Protein AF-A0AAE3C4T4-F1 (afdb_monomer_lite)

pLDDT: mean 74.35, std 16.53, range [38.59, 92.75]

Sequence (113 aa):
MEELDSDSSNARSGLLPVLVELKRRLEDVYGNELIDLIPLGVGRSEDSADIDVAVVLKKKEERLNSDTKSIHEKLEKLIKRKKINLYVVSPEKLEFVKWPLYLQKKWRKRQAY

Secondary structure (DSSP, 8-state):
-----SHHHHHHHHHHHHHHHHHHHHHHHHGGGEEEEEEEEE--BTTB--EEEEEEESS-GGGHHHHHHHHHHHHHHHHHHHTEEEEEE-HHHHHHS--HHHHHHHHHHHH--

Radius of gyration: 15.59 Å; chains: 1; bounding box: 40×28×54 Å

Structure (mmCIF, N/CA/C/O backbone):
data_AF-A0AAE3C4T4-F1
#
_entry.id   AF-A0AAE3C4T4-F1
#
loop_
_atom_site.group_PDB
_atom_site.id
_atom_site.type_symbol
_atom_site.label_atom_id
_atom_site.label_alt_id
_atom_site.label_comp_id
_atom_site.label_asym_id
_atom_site.label_entity_id
_atom_site.label_seq_id
_atom_site.pdbx_PDB_ins_code
_atom_site.Cartn_x
_atom_site.Cartn_y
_atom_site.Cartn_z
_atom_site.occupancy
_atom_site.B_iso_or_equiv
_atom_site.auth_seq_id
_atom_site.auth_comp_id
_atom_site.auth_asym_id
_atom_site.auth_atom_id
_atom_site.pdbx_PDB_model_num
ATOM 1 N N . MET A 1 1 ? 9.318 -3.328 -41.534 1.00 38.59 1 MET A N 1
ATOM 2 C CA . MET A 1 1 ? 9.988 -4.470 -40.892 1.00 38.59 1 MET A CA 1
ATOM 3 C C . MET A 1 1 ? 10.088 -4.098 -39.431 1.00 38.59 1 MET A C 1
ATOM 5 O O . MET A 1 1 ? 10.855 -3.207 -39.088 1.00 38.59 1 MET A O 1
ATOM 9 N N . GLU A 1 2 ? 9.132 -4.608 -38.659 1.00 47.44 2 GLU A N 1
ATOM 10 C CA . GLU A 1 2 ? 9.065 -4.487 -37.205 1.00 47.44 2 GLU A CA 1
ATOM 11 C C . GLU A 1 2 ? 10.264 -5.197 -36.587 1.00 47.44 2 GLU A C 1
ATOM 13 O O . GLU A 1 2 ? 10.604 -6.284 -37.037 1.00 47.44 2 GLU A O 1
ATOM 18 N N . GLU A 1 3 ? 10.861 -4.594 -35.566 1.00 45.34 3 GLU A N 1
ATOM 19 C CA . GLU A 1 3 ? 11.287 -5.277 -34.345 1.00 45.34 3 GLU A CA 1
ATOM 20 C C . GLU A 1 3 ? 11.855 -4.226 -33.392 1.00 45.34 3 GLU A C 1
ATOM 22 O O . GLU A 1 3 ? 12.803 -3.527 -33.738 1.00 45.34 3 GLU A O 1
ATOM 27 N N . LEU A 1 4 ? 11.197 -4.081 -32.236 1.00 41.91 4 LEU A N 1
ATOM 28 C CA . LEU A 1 4 ? 11.728 -3.745 -30.900 1.00 41.91 4 LEU A CA 1
ATOM 29 C C . LEU A 1 4 ? 10.592 -3.229 -29.984 1.00 41.91 4 LEU A C 1
ATOM 31 O O . LEU A 1 4 ? 10.736 -2.239 -29.277 1.00 41.91 4 LEU A O 1
ATOM 35 N N . ASP A 1 5 ? 9.452 -3.932 -29.968 1.00 41.38 5 ASP A N 1
ATOM 36 C CA . ASP A 1 5 ? 8.378 -3.748 -28.968 1.00 41.38 5 ASP A CA 1
ATOM 37 C C . ASP A 1 5 ? 8.398 -4.841 -27.872 1.00 41.38 5 ASP A C 1
ATOM 39 O O . ASP A 1 5 ? 7.552 -4.893 -26.974 1.00 41.38 5 ASP A O 1
ATOM 43 N N . SER A 1 6 ? 9.399 -5.722 -27.900 1.00 41.81 6 SER A N 1
ATOM 44 C CA . SER A 1 6 ? 9.410 -6.955 -27.103 1.00 41.81 6 SER A CA 1
ATOM 45 C C . SER A 1 6 ? 9.838 -6.767 -25.641 1.00 41.81 6 SER A C 1
ATOM 47 O O . SER A 1 6 ? 9.541 -7.622 -24.809 1.00 41.81 6 SER A O 1
ATOM 49 N N . ASP A 1 7 ? 10.462 -5.641 -25.281 1.00 44.34 7 ASP A N 1
ATOM 50 C CA . ASP A 1 7 ? 11.006 -5.435 -23.925 1.00 44.34 7 ASP A CA 1
ATOM 51 C C . ASP A 1 7 ? 10.011 -4.780 -22.948 1.00 44.34 7 ASP A C 1
ATOM 53 O O . ASP A 1 7 ? 10.083 -4.936 -21.727 1.00 44.34 7 ASP A O 1
ATOM 57 N N . SER A 1 8 ? 9.003 -4.076 -23.471 1.00 42.69 8 SER A N 1
ATOM 58 C CA . SER A 1 8 ? 7.969 -3.432 -22.646 1.00 42.69 8 SER A CA 1
ATOM 59 C C . SER A 1 8 ? 6.921 -4.423 -22.111 1.00 42.69 8 SER A C 1
ATOM 61 O O . SER A 1 8 ? 6.256 -4.161 -21.101 1.00 42.69 8 SER A O 1
ATOM 63 N N . SER A 1 9 ? 6.813 -5.581 -22.764 1.00 41.97 9 SER A N 1
ATOM 64 C CA . SER A 1 9 ? 5.817 -6.618 -22.498 1.00 41.97 9 SER A CA 1
ATOM 65 C C . SER A 1 9 ? 6.174 -7.466 -21.272 1.00 41.97 9 SER A C 1
ATOM 67 O O . SER A 1 9 ? 5.306 -7.754 -20.448 1.00 41.97 9 SER A O 1
ATOM 69 N N . ASN A 1 10 ? 7.455 -7.789 -21.064 1.00 41.41 10 ASN A N 1
ATOM 70 C CA . ASN A 1 10 ? 7.895 -8.621 -19.935 1.00 41.41 10 ASN A CA 1
ATOM 71 C C . ASN A 1 10 ? 7.887 -7.880 -18.586 1.00 41.41 10 ASN A C 1
ATOM 73 O O . ASN A 1 10 ? 7.490 -8.455 -17.570 1.00 41.41 10 ASN A O 1
ATOM 77 N N . ALA A 1 11 ? 8.237 -6.590 -18.565 1.00 47.31 11 ALA A N 1
ATOM 78 C CA . ALA A 1 11 ? 8.202 -5.783 -17.341 1.00 47.31 11 ALA A CA 1
ATOM 79 C C . ALA A 1 11 ? 6.768 -5.575 -16.809 1.00 47.31 11 ALA A C 1
ATOM 81 O O . ALA A 1 11 ? 6.533 -5.595 -15.599 1.00 47.31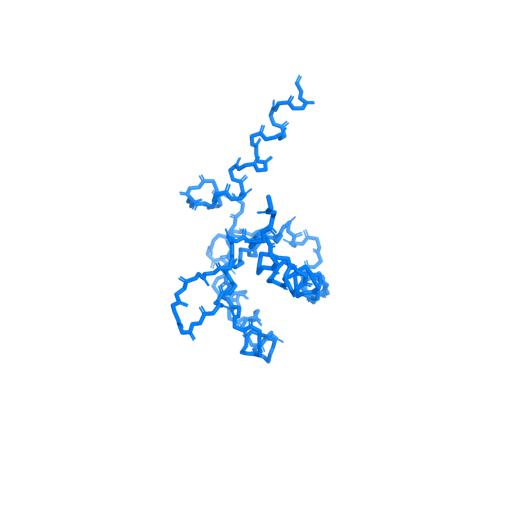 11 ALA A O 1
ATOM 82 N N . ARG A 1 12 ? 5.781 -5.424 -17.707 1.00 48.84 12 ARG A N 1
ATOM 83 C CA . ARG A 1 12 ? 4.359 -5.280 -17.340 1.00 48.84 12 ARG A CA 1
ATOM 84 C C . ARG A 1 12 ? 3.748 -6.589 -16.832 1.00 48.84 12 ARG A C 1
ATOM 86 O O . ARG A 1 12 ? 2.987 -6.553 -15.863 1.00 48.84 12 ARG A O 1
ATOM 93 N N . SER A 1 13 ? 4.123 -7.728 -17.420 1.00 52.66 13 SER A N 1
ATOM 94 C CA . SER A 1 13 ? 3.651 -9.061 -17.012 1.00 52.66 13 SER A CA 1
ATOM 95 C C . SER A 1 13 ? 4.061 -9.437 -15.582 1.00 52.66 13 SER A C 1
ATOM 97 O O . SER A 1 13 ? 3.330 -10.152 -14.901 1.00 52.66 13 SER A O 1
ATOM 99 N N . GLY A 1 14 ? 5.195 -8.921 -15.091 1.00 64.94 14 GLY A N 1
ATOM 100 C CA . GLY A 1 14 ? 5.676 -9.168 -13.726 1.00 64.94 14 GLY A CA 1
ATOM 101 C C . GLY A 1 14 ? 5.076 -8.259 -12.646 1.00 64.94 14 GLY A C 1
ATOM 102 O O . GLY A 1 14 ? 5.003 -8.663 -11.485 1.00 64.94 14 GLY A O 1
ATOM 103 N N . LEU A 1 15 ? 4.622 -7.054 -13.008 1.00 75.06 15 LEU A N 1
ATOM 104 C CA . LEU A 1 15 ? 4.131 -6.053 -12.054 1.00 75.06 15 LEU A CA 1
ATOM 105 C C . LEU A 1 15 ? 2.712 -6.359 -11.559 1.00 75.06 15 LEU A C 1
ATOM 107 O O . LEU A 1 15 ? 2.442 -6.270 -10.362 1.00 75.06 15 LEU A O 1
ATOM 111 N N . LEU A 1 16 ? 1.802 -6.739 -12.460 1.00 79.06 16 LEU A N 1
ATOM 112 C CA . LEU A 1 16 ? 0.400 -6.979 -12.105 1.00 79.06 16 LEU A CA 1
ATOM 113 C C . LEU A 1 16 ? 0.242 -8.078 -11.031 1.00 79.06 16 LEU A C 1
ATOM 115 O O . LEU A 1 16 ? -0.440 -7.817 -10.038 1.00 79.06 16 LEU A O 1
ATOM 119 N N . PRO A 1 17 ? 0.895 -9.256 -11.136 1.00 83.31 17 PRO A N 1
ATOM 120 C CA . PRO A 1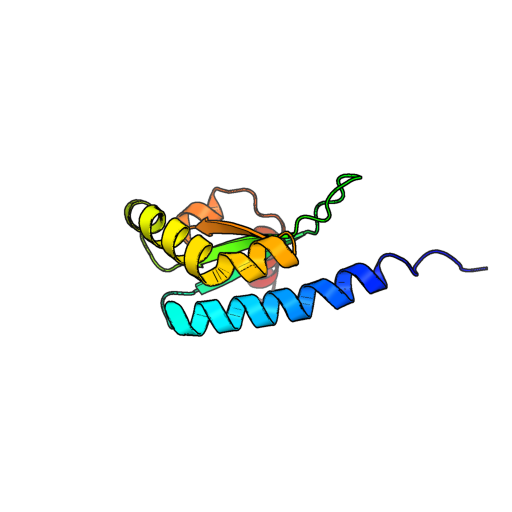 17 ? 0.810 -10.280 -10.094 1.00 83.31 17 PRO A CA 1
ATOM 121 C C . PRO A 1 17 ? 1.342 -9.799 -8.739 1.00 83.31 17 PRO A C 1
ATOM 123 O O . PRO A 1 17 ? 0.776 -10.141 -7.703 1.00 83.31 17 PRO A O 1
ATOM 126 N N . VAL A 1 18 ? 2.393 -8.969 -8.739 1.00 84.00 18 VAL A N 1
ATOM 127 C CA . VAL A 1 18 ? 2.960 -8.382 -7.515 1.00 84.00 18 VAL A CA 1
ATOM 128 C C . VAL A 1 18 ? 1.972 -7.420 -6.864 1.00 84.00 18 VAL A C 1
ATOM 130 O O . VAL A 1 18 ? 1.757 -7.506 -5.658 1.00 84.00 18 VAL A O 1
ATOM 133 N N . LEU A 1 19 ? 1.327 -6.546 -7.642 1.00 85.81 19 LEU A N 1
ATOM 134 C CA . LEU A 1 19 ? 0.312 -5.625 -7.122 1.00 85.81 19 LEU A CA 1
ATOM 135 C C . LEU A 1 19 ? -0.914 -6.374 -6.583 1.00 85.81 19 LEU A C 1
ATOM 137 O O . LEU A 1 19 ? -1.465 -5.971 -5.563 1.00 85.81 19 LEU A O 1
ATOM 141 N N . VAL A 1 20 ? -1.320 -7.478 -7.220 1.00 88.44 20 VAL A N 1
ATOM 142 C CA . VAL A 1 20 ? -2.417 -8.335 -6.735 1.00 88.44 20 VAL A CA 1
ATOM 143 C C . VAL A 1 20 ? -2.047 -9.019 -5.417 1.00 88.44 20 VAL A C 1
ATOM 145 O O . VAL A 1 20 ? -2.846 -9.000 -4.481 1.00 88.44 20 VAL A O 1
ATOM 148 N N . GLU A 1 21 ? -0.845 -9.596 -5.317 1.00 90.06 21 GLU A N 1
ATOM 149 C CA . GLU A 1 21 ? -0.356 -10.205 -4.072 1.00 90.06 21 GLU A CA 1
ATOM 150 C C . GLU A 1 21 ? -0.266 -9.163 -2.948 1.00 90.06 21 GLU A C 1
ATOM 152 O O . GLU A 1 21 ? -0.721 -9.410 -1.830 1.00 90.06 21 GLU A O 1
ATOM 157 N N . LEU A 1 22 ? 0.285 -7.987 -3.256 1.00 89.75 22 LEU A N 1
ATOM 158 C CA . LEU A 1 22 ? 0.428 -6.882 -2.316 1.00 89.75 22 LEU A CA 1
ATOM 159 C C . LEU A 1 22 ? -0.936 -6.395 -1.819 1.00 89.75 22 LEU A C 1
ATOM 161 O O . LEU A 1 22 ? -1.130 -6.241 -0.615 1.00 89.75 22 LEU A O 1
ATOM 165 N N . LYS A 1 23 ? -1.890 -6.211 -2.738 1.00 90.81 23 LYS A N 1
ATOM 166 C CA . LYS A 1 23 ? -3.251 -5.791 -2.415 1.00 90.81 23 LYS A CA 1
ATOM 167 C C . LYS A 1 23 ? -3.937 -6.791 -1.487 1.00 90.81 23 LYS A C 1
ATOM 169 O O . LYS A 1 23 ? -4.405 -6.370 -0.440 1.00 90.81 23 LYS A O 1
ATOM 174 N N . ARG A 1 24 ? -3.908 -8.093 -1.799 1.00 91.56 24 ARG A N 1
ATOM 175 C CA . ARG A 1 24 ? -4.509 -9.133 -0.940 1.00 91.56 24 ARG A CA 1
ATOM 176 C C . ARG A 1 24 ? -3.958 -9.101 0.484 1.00 91.56 24 ARG A C 1
ATOM 178 O O . ARG A 1 24 ? -4.719 -9.047 1.439 1.00 91.56 24 ARG A O 1
ATOM 185 N N . ARG A 1 25 ? -2.630 -9.058 0.629 1.00 91.19 25 ARG A N 1
ATOM 186 C CA . ARG A 1 25 ? -1.989 -9.014 1.954 1.00 91.19 25 ARG A CA 1
ATOM 187 C C . ARG A 1 25 ? -2.356 -7.755 2.742 1.00 91.19 25 ARG A C 1
ATOM 189 O O . ARG A 1 25 ? -2.432 -7.806 3.963 1.00 91.19 25 ARG A O 1
ATOM 196 N N . LEU A 1 26 ? -2.532 -6.622 2.064 1.00 91.50 26 LEU A N 1
ATOM 197 C CA . LEU A 1 26 ? -2.953 -5.378 2.706 1.00 91.50 26 LEU A CA 1
ATOM 198 C C . LEU A 1 26 ? -4.446 -5.393 3.051 1.00 91.50 26 LEU A C 1
ATOM 200 O O . LEU A 1 26 ? -4.810 -4.896 4.112 1.00 91.50 26 LEU A O 1
ATOM 204 N N . GLU A 1 27 ? -5.294 -5.992 2.214 1.00 92.25 27 GLU A N 1
ATOM 205 C CA . GLU A 1 27 ? -6.717 -6.212 2.505 1.00 92.25 27 GLU A CA 1
ATOM 206 C C . GLU A 1 27 ? -6.900 -7.109 3.736 1.00 92.25 27 GLU A C 1
ATOM 208 O O . GLU A 1 27 ? -7.711 -6.780 4.596 1.00 92.25 27 GLU A O 1
ATOM 213 N N . ASP A 1 28 ? -6.093 -8.161 3.894 1.00 90.25 28 ASP A N 1
ATOM 214 C CA . ASP A 1 28 ? -6.140 -9.041 5.074 1.00 90.25 28 ASP A CA 1
ATOM 215 C C . ASP A 1 28 ? -5.810 -8.304 6.387 1.00 90.25 28 ASP A C 1
ATOM 217 O O . ASP A 1 28 ? -6.268 -8.696 7.460 1.00 90.25 28 ASP A O 1
ATOM 221 N N . VAL A 1 29 ? -4.999 -7.242 6.323 1.00 88.12 29 VAL A N 1
ATOM 222 C CA . VAL A 1 29 ? -4.547 -6.485 7.506 1.00 88.12 29 VAL A CA 1
ATOM 223 C C . VAL A 1 29 ? -5.444 -5.284 7.795 1.00 88.12 29 VAL A C 1
ATOM 225 O O . VAL A 1 29 ? -5.750 -5.012 8.953 1.00 88.12 29 VAL A O 1
ATOM 228 N N . TYR A 1 30 ? -5.831 -4.548 6.756 1.00 89.00 30 TYR A N 1
ATOM 229 C CA . TYR A 1 30 ? -6.492 -3.248 6.878 1.00 89.00 30 TYR A CA 1
ATOM 230 C C . TYR A 1 30 ? -7.966 -3.282 6.480 1.00 89.00 30 TYR A C 1
ATOM 232 O O . TYR A 1 30 ? -8.712 -2.369 6.833 1.00 89.00 30 TYR A O 1
ATOM 240 N N . GLY A 1 31 ? -8.410 -4.317 5.762 1.00 90.25 31 GLY A N 1
ATOM 241 C CA . GLY A 1 31 ? -9.788 -4.472 5.305 1.00 90.25 31 GLY A CA 1
ATOM 242 C C . GLY A 1 31 ? -10.329 -3.191 4.675 1.00 90.25 31 GLY A C 1
ATOM 243 O O . GLY A 1 31 ? -9.737 -2.627 3.757 1.00 90.25 31 GLY A O 1
ATOM 244 N N . ASN A 1 32 ? -11.428 -2.688 5.236 1.00 90.25 32 ASN A N 1
ATOM 245 C CA . ASN A 1 32 ? -12.114 -1.481 4.766 1.00 90.25 32 ASN A CA 1
ATOM 246 C C . ASN A 1 32 ? -11.324 -0.174 4.975 1.00 90.25 32 ASN A C 1
ATOM 248 O O . ASN A 1 32 ? -11.745 0.876 4.483 1.00 90.25 32 ASN A O 1
ATOM 252 N N . GLU A 1 33 ? -10.218 -0.198 5.724 1.00 91.25 33 GLU A N 1
ATOM 253 C CA . GLU A 1 33 ? -9.321 0.953 5.832 1.00 91.25 33 GLU A CA 1
ATOM 254 C C . GLU A 1 33 ? -8.427 1.099 4.596 1.00 91.25 33 GLU A C 1
ATOM 256 O O . GLU A 1 33 ? -7.984 2.212 4.324 1.00 91.25 33 GLU A O 1
ATOM 261 N N . LEU A 1 34 ? -8.182 0.036 3.822 1.00 92.75 34 LEU A N 1
ATOM 262 C CA . LEU A 1 34 ? -7.463 0.136 2.554 1.00 92.75 34 LEU A CA 1
ATOM 263 C C . LEU A 1 34 ? -8.395 0.693 1.474 1.00 92.75 34 LEU A C 1
ATOM 265 O O . LEU A 1 34 ? -9.349 0.047 1.052 1.00 92.75 34 LEU A O 1
ATOM 269 N N . ILE A 1 35 ? -8.100 1.901 1.001 1.00 90.56 35 ILE A N 1
ATOM 270 C CA . ILE A 1 35 ? -8.893 2.568 -0.037 1.00 90.56 35 ILE A CA 1
ATOM 271 C C . ILE A 1 35 ? -8.395 2.182 -1.423 1.00 90.56 35 ILE A C 1
ATOM 273 O O . ILE A 1 35 ? -9.191 1.943 -2.332 1.00 90.56 35 ILE A O 1
ATOM 277 N N . ASP A 1 36 ? -7.079 2.194 -1.611 1.00 87.44 36 ASP A N 1
ATOM 278 C CA . ASP A 1 36 ? -6.485 1.986 -2.922 1.00 87.44 36 ASP A CA 1
ATOM 279 C C . ASP A 1 36 ? -5.023 1.565 -2.820 1.00 87.44 36 ASP A C 1
ATOM 281 O O . ASP A 1 36 ? -4.344 1.799 -1.815 1.00 87.44 36 ASP A O 1
ATOM 285 N N . LEU A 1 37 ? -4.542 0.994 -3.918 1.00 87.69 37 LEU A N 1
ATOM 286 C CA . LEU A 1 37 ? -3.143 0.675 -4.124 1.00 87.69 37 LEU A CA 1
ATOM 287 C C . LEU A 1 37 ? -2.728 1.207 -5.493 1.00 87.69 37 LEU A C 1
ATOM 289 O O . LEU A 1 37 ? -3.208 0.734 -6.525 1.00 87.69 37 LEU A O 1
ATOM 293 N N . ILE A 1 38 ? -1.873 2.226 -5.500 1.00 85.50 38 ILE A N 1
ATOM 294 C CA . ILE A 1 38 ? -1.596 3.016 -6.699 1.00 85.50 38 ILE A CA 1
ATOM 295 C C . ILE A 1 38 ? -0.110 2.891 -7.032 1.00 85.50 38 ILE A C 1
ATOM 297 O O . ILE A 1 38 ? 0.713 3.447 -6.309 1.00 85.50 38 ILE A O 1
ATOM 301 N N . PRO A 1 39 ? 0.267 2.181 -8.107 1.00 82.06 39 PRO A N 1
ATOM 302 C CA . PRO A 1 39 ? 1.652 2.184 -8.564 1.00 82.06 39 PRO A CA 1
ATOM 303 C C . PRO A 1 39 ? 2.025 3.568 -9.124 1.00 82.06 39 PRO A C 1
ATOM 305 O O . PRO A 1 39 ? 1.162 4.277 -9.641 1.00 82.06 39 PRO A O 1
ATOM 308 N N . LEU A 1 40 ? 3.297 3.961 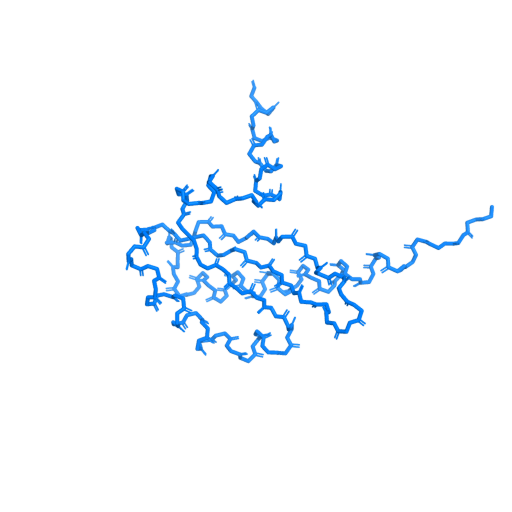-9.032 1.00 72.19 40 LEU A N 1
ATOM 309 C CA . LEU A 1 40 ? 3.850 5.160 -9.685 1.00 72.19 40 LEU A CA 1
ATOM 310 C C . LEU A 1 40 ? 4.354 4.800 -11.088 1.00 72.19 40 LEU A C 1
ATOM 312 O O . LEU A 1 40 ? 4.203 5.571 -12.034 1.00 72.19 40 LEU A O 1
ATOM 316 N N . GLY A 1 41 ? 4.925 3.599 -11.196 1.00 62.53 41 GLY A N 1
ATOM 317 C CA . GLY A 1 41 ? 5.634 3.056 -12.346 1.00 62.53 41 GLY A CA 1
ATOM 318 C C . GLY A 1 41 ? 6.690 2.048 -11.879 1.00 62.53 41 GLY A C 1
ATOM 319 O O . GLY A 1 41 ? 6.819 1.786 -10.686 1.00 62.53 41 GLY A O 1
ATOM 320 N N . VAL A 1 42 ? 7.432 1.476 -12.826 1.00 58.34 42 VAL A N 1
ATOM 321 C CA . VAL A 1 42 ? 8.684 0.762 -12.539 1.00 58.34 42 VAL A CA 1
ATOM 322 C C . VAL A 1 42 ? 9.796 1.779 -12.760 1.00 58.34 42 VAL A C 1
ATOM 324 O O . VAL A 1 42 ? 9.915 2.294 -13.877 1.00 58.34 42 VAL A O 1
ATOM 327 N N . GLY A 1 43 ? 10.558 2.116 -11.720 1.00 53.47 43 GLY A N 1
ATOM 328 C CA . GLY A 1 43 ? 11.739 2.959 -11.871 1.00 53.47 43 GLY A CA 1
ATOM 329 C C .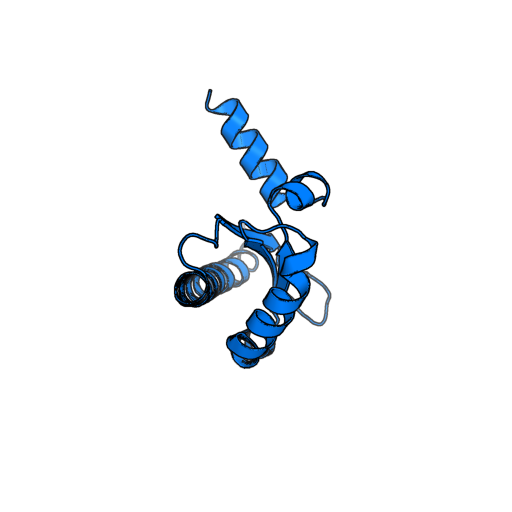 GLY A 1 43 ? 12.693 2.313 -12.874 1.00 53.47 43 GLY A C 1
ATOM 330 O O . GLY A 1 43 ? 13.009 1.134 -12.760 1.00 53.47 43 GLY A O 1
ATOM 331 N N . ARG A 1 44 ? 13.110 3.053 -13.904 1.00 46.09 44 ARG A N 1
ATOM 332 C CA . ARG A 1 44 ? 14.188 2.638 -14.812 1.00 46.09 44 ARG A CA 1
ATOM 333 C C . ARG A 1 44 ? 15.462 3.377 -14.411 1.00 46.09 44 ARG A C 1
ATOM 335 O O . ARG A 1 44 ? 15.923 4.236 -15.153 1.00 46.09 44 ARG A O 1
ATOM 342 N N . SER A 1 45 ? 15.977 3.128 -13.212 1.00 45.00 45 SER A N 1
ATOM 343 C CA . SER A 1 45 ? 17.396 3.389 -12.958 1.00 45.00 45 SER A CA 1
ATOM 344 C C . SER A 1 45 ? 18.170 2.139 -13.374 1.00 45.00 45 SER A C 1
ATOM 346 O O . SER A 1 45 ? 17.667 1.023 -13.233 1.00 45.00 45 SER A O 1
ATOM 348 N N . GLU A 1 46 ? 19.360 2.326 -13.942 1.00 46.28 46 GLU A N 1
ATOM 349 C CA . GLU A 1 46 ? 20.137 1.275 -14.617 1.00 46.28 46 GLU A CA 1
ATOM 350 C C . GLU A 1 46 ? 20.504 0.067 -13.725 1.00 46.28 46 GLU A C 1
ATOM 352 O O . GLU A 1 46 ? 20.868 -0.970 -14.266 1.00 46.28 46 GLU A O 1
ATOM 357 N N . ASP A 1 47 ? 20.290 0.127 -12.401 1.00 43.72 47 ASP A N 1
ATOM 358 C CA . ASP A 1 47 ? 20.662 -0.943 -11.456 1.00 43.72 47 ASP A CA 1
ATOM 359 C C . ASP A 1 47 ? 19.529 -1.476 -10.543 1.00 43.72 47 ASP A C 1
ATOM 361 O O . ASP A 1 47 ? 19.689 -2.493 -9.847 1.00 43.72 47 ASP A O 1
ATOM 365 N N . SER A 1 48 ? 18.336 -0.872 -10.542 1.00 47.94 48 SER A N 1
ATOM 366 C CA . SER A 1 48 ? 17.201 -1.405 -9.780 1.00 47.94 48 SER A CA 1
ATOM 367 C C . SER A 1 48 ? 15.856 -0.990 -10.368 1.00 47.94 48 SER A C 1
ATOM 369 O O . SER A 1 48 ? 15.435 0.158 -10.300 1.00 47.94 48 SER A O 1
ATOM 371 N N . ALA A 1 49 ? 15.131 -1.966 -10.918 1.00 54.28 49 ALA A N 1
ATOM 372 C CA . ALA A 1 49 ? 13.711 -1.813 -11.204 1.00 54.28 49 ALA A CA 1
ATOM 373 C C . ALA A 1 49 ? 12.927 -1.786 -9.883 1.00 54.28 49 ALA A C 1
ATOM 375 O O . ALA A 1 49 ? 12.317 -2.787 -9.501 1.00 54.28 49 ALA A O 1
ATOM 376 N N . ASP A 1 50 ? 13.006 -0.670 -9.161 1.00 69.25 50 ASP A N 1
ATOM 377 C CA . ASP A 1 50 ? 12.247 -0.472 -7.936 1.00 69.25 50 ASP A CA 1
ATOM 378 C C . ASP A 1 50 ? 10.797 -0.108 -8.302 1.00 69.25 50 ASP A C 1
ATOM 380 O O . ASP A 1 50 ? 10.529 0.733 -9.167 1.00 69.25 50 ASP A O 1
ATOM 384 N N . ILE A 1 51 ? 9.839 -0.812 -7.701 1.00 80.38 51 ILE A N 1
ATOM 385 C CA . ILE A 1 51 ? 8.406 -0.601 -7.912 1.00 80.38 51 ILE A CA 1
ATOM 386 C C . ILE A 1 51 ? 7.909 0.337 -6.818 1.00 80.38 51 ILE A C 1
ATOM 388 O O . ILE A 1 51 ? 7.756 -0.079 -5.670 1.00 80.38 51 ILE A O 1
ATOM 392 N N . ASP A 1 52 ? 7.590 1.576 -7.171 1.00 82.69 52 ASP A N 1
ATOM 393 C CA . ASP A 1 52 ? 7.016 2.530 -6.224 1.00 82.69 52 ASP A CA 1
ATOM 394 C C . ASP A 1 52 ? 5.493 2.370 -6.161 1.00 82.69 52 ASP A C 1
ATOM 396 O O . ASP A 1 52 ? 4.793 2.439 -7.179 1.00 82.69 52 ASP A O 1
ATOM 400 N N . VAL A 1 53 ? 4.957 2.173 -4.956 1.00 87.06 53 VAL A N 1
ATOM 401 C CA . VAL A 1 53 ? 3.526 1.951 -4.728 1.00 87.06 53 VAL A CA 1
ATOM 402 C C . VAL A 1 53 ? 3.027 2.795 -3.563 1.00 87.06 53 VAL A C 1
ATOM 404 O O . VAL A 1 53 ? 3.525 2.696 -2.442 1.00 87.06 53 VAL A O 1
ATOM 407 N N . ALA A 1 54 ? 1.982 3.582 -3.805 1.00 88.50 54 ALA A N 1
ATOM 408 C CA . ALA A 1 54 ? 1.213 4.222 -2.752 1.00 88.50 54 ALA A CA 1
ATOM 409 C C . ALA A 1 54 ? 0.181 3.248 -2.175 1.00 88.50 54 ALA A C 1
ATOM 411 O O . ALA A 1 54 ? -0.643 2.686 -2.902 1.00 88.50 54 ALA A O 1
ATOM 412 N N . VAL A 1 55 ? 0.200 3.100 -0.853 1.00 91.25 55 VAL A N 1
ATOM 413 C CA . VAL A 1 55 ? -0.820 2.409 -0.065 1.00 91.25 55 VAL A CA 1
ATOM 414 C C . VAL A 1 55 ? -1.710 3.476 0.558 1.00 91.25 55 VAL A C 1
ATOM 416 O O . VAL A 1 55 ? -1.272 4.233 1.424 1.00 91.25 55 VAL A O 1
ATOM 419 N N . VAL A 1 56 ? -2.955 3.564 0.096 1.00 90.69 56 VAL A N 1
ATOM 420 C CA . VAL A 1 56 ? -3.880 4.618 0.521 1.00 90.69 56 VAL A CA 1
ATOM 421 C C . VAL A 1 56 ? -4.770 4.079 1.632 1.00 90.69 56 VAL A C 1
ATOM 423 O O . VAL A 1 56 ? -5.608 3.212 1.382 1.00 90.69 56 VAL A O 1
ATOM 426 N N . LEU A 1 57 ? -4.613 4.600 2.849 1.00 92.56 57 LEU A N 1
ATOM 427 C CA . LEU A 1 57 ? -5.395 4.180 4.015 1.00 92.56 57 LEU A CA 1
ATOM 428 C C . LEU A 1 57 ? -6.372 5.269 4.455 1.00 92.56 57 LEU A C 1
ATOM 430 O O . LEU A 1 57 ? -6.015 6.444 4.499 1.00 92.56 57 LEU A O 1
ATOM 434 N N . LYS A 1 58 ? -7.589 4.889 4.859 1.00 90.94 58 LYS A N 1
ATOM 435 C CA . LYS A 1 58 ? -8.638 5.768 5.405 1.00 90.94 58 LYS A CA 1
ATOM 436 C C . LYS A 1 58 ? -8.300 6.252 6.823 1.00 90.94 58 LYS A C 1
ATOM 438 O O . LYS A 1 58 ? -9.050 6.031 7.770 1.00 90.94 58 LYS A O 1
ATOM 443 N N . LYS A 1 59 ? -7.153 6.908 6.982 1.00 87.75 59 LYS A N 1
ATOM 444 C CA . LYS A 1 59 ? -6.643 7.414 8.258 1.00 87.75 59 LYS A CA 1
ATOM 445 C C . LYS A 1 59 ? -6.044 8.803 8.095 1.00 87.75 59 LYS A C 1
ATOM 447 O O . LYS A 1 59 ? -5.619 9.194 7.010 1.00 87.75 59 LYS A O 1
ATOM 452 N N . LYS A 1 60 ? -5.996 9.531 9.211 1.00 83.44 60 LYS A N 1
ATOM 453 C CA . LYS A 1 60 ? -5.266 10.798 9.319 1.00 83.44 60 LYS A CA 1
ATOM 454 C C . LYS A 1 60 ? -3.762 10.546 9.308 1.00 83.44 60 LYS A C 1
ATOM 456 O O . LYS A 1 60 ? -3.309 9.532 9.834 1.00 83.44 60 LYS A O 1
ATOM 461 N N . GLU A 1 61 ? -3.010 11.501 8.773 1.00 79.88 61 GLU A N 1
ATOM 462 C CA . GLU A 1 61 ? -1.561 11.400 8.571 1.00 79.88 61 GLU A CA 1
ATOM 463 C C . GLU A 1 61 ? -0.784 11.059 9.849 1.00 79.88 61 GLU A C 1
ATOM 465 O O . GLU A 1 61 ? 0.069 10.177 9.835 1.00 79.88 61 GLU A O 1
ATOM 470 N N . GLU A 1 62 ? -1.157 11.665 10.976 1.00 81.06 62 GLU A N 1
ATOM 471 C CA . GLU A 1 62 ? -0.551 11.431 12.295 1.00 81.06 62 GLU A CA 1
ATOM 472 C C . GLU A 1 62 ? -0.552 9.950 12.716 1.00 81.06 62 GLU A C 1
ATOM 474 O O . GLU A 1 62 ? 0.306 9.512 13.480 1.00 81.06 62 GLU A O 1
ATOM 479 N N . ARG A 1 63 ? -1.508 9.162 12.206 1.00 81.06 63 ARG A N 1
ATOM 480 C CA . ARG A 1 63 ? -1.657 7.733 12.517 1.00 81.06 63 ARG A CA 1
ATOM 481 C C . ARG A 1 63 ? -0.970 6.815 11.504 1.00 81.06 63 ARG A C 1
ATOM 483 O O . ARG A 1 63 ? -0.870 5.619 11.754 1.00 81.06 63 ARG A O 1
ATOM 490 N N . LEU A 1 64 ? -0.472 7.347 10.386 1.00 84.44 64 LEU A N 1
ATOM 491 C CA . LEU A 1 64 ? 0.128 6.543 9.317 1.00 84.44 64 LEU A CA 1
ATOM 492 C C . LEU A 1 64 ? 1.565 6.110 9.615 1.00 84.44 64 LEU A C 1
ATOM 494 O O . LEU A 1 64 ? 2.034 5.139 9.026 1.00 84.44 64 LEU A O 1
ATOM 498 N N . ASN A 1 65 ? 2.270 6.778 10.531 1.00 80.81 65 ASN A N 1
ATOM 499 C CA . ASN A 1 65 ? 3.656 6.423 10.857 1.00 80.81 65 ASN A CA 1
ATOM 500 C C . ASN A 1 65 ? 3.758 5.017 11.474 1.00 80.81 65 ASN A C 1
ATOM 502 O O . ASN A 1 65 ? 4.624 4.231 11.082 1.00 80.81 65 ASN A O 1
ATOM 506 N N . SER A 1 66 ? 2.845 4.659 12.384 1.00 82.44 66 SER A N 1
ATOM 507 C CA . SER A 1 66 ? 2.786 3.302 12.945 1.00 82.44 66 SER A CA 1
ATOM 508 C C . SER A 1 66 ? 2.369 2.264 11.902 1.00 82.44 66 SER A C 1
ATOM 510 O O . SER A 1 66 ? 2.914 1.161 11.883 1.00 82.44 66 SER A O 1
ATOM 512 N N . ASP A 1 67 ? 1.456 2.624 10.997 1.00 86.25 67 ASP A N 1
ATOM 513 C CA . ASP A 1 67 ? 1.024 1.741 9.910 1.00 86.25 67 ASP A CA 1
ATOM 514 C C . ASP A 1 67 ? 2.132 1.503 8.882 1.00 86.25 67 ASP A C 1
ATOM 516 O O . ASP A 1 67 ? 2.322 0.375 8.439 1.00 86.25 67 ASP A O 1
ATOM 520 N N . THR A 1 68 ? 2.925 2.528 8.563 1.00 85.06 68 THR A N 1
ATOM 521 C CA . THR A 1 68 ? 4.082 2.418 7.663 1.00 85.06 68 THR A CA 1
ATOM 522 C C . THR A 1 68 ? 5.061 1.375 8.168 1.00 85.06 68 THR A C 1
ATOM 524 O O . THR A 1 68 ? 5.443 0.477 7.415 1.00 85.06 68 THR A O 1
ATOM 527 N N . LYS A 1 69 ? 5.422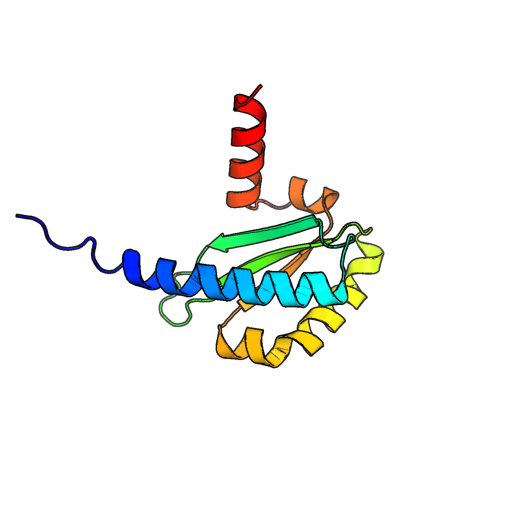 1.454 9.453 1.00 85.44 69 LYS A N 1
ATOM 528 C CA . LYS A 1 69 ? 6.334 0.497 10.079 1.00 85.44 69 LYS A CA 1
ATOM 529 C C . LYS A 1 69 ? 5.751 -0.919 10.076 1.00 85.44 69 LYS A C 1
ATOM 531 O O . LYS A 1 69 ? 6.416 -1.845 9.623 1.00 85.44 69 LYS A O 1
ATOM 536 N N . SER A 1 70 ? 4.491 -1.068 10.490 1.00 87.38 70 SER A N 1
ATOM 537 C CA . SER A 1 70 ? 3.783 -2.357 10.505 1.00 87.38 70 SER A CA 1
ATOM 538 C C . SER A 1 70 ? 3.717 -3.005 9.114 1.00 87.38 70 SER A C 1
ATOM 540 O O . SER A 1 70 ? 3.987 -4.198 8.962 1.00 87.38 70 SER A O 1
ATOM 542 N N . ILE A 1 71 ? 3.420 -2.215 8.077 1.00 87.31 71 ILE A N 1
ATOM 543 C CA . ILE A 1 71 ? 3.403 -2.662 6.679 1.00 87.31 71 ILE A CA 1
ATOM 544 C C . ILE A 1 71 ? 4.790 -3.139 6.247 1.00 87.31 71 ILE A C 1
ATOM 546 O O . ILE A 1 71 ? 4.905 -4.218 5.664 1.00 87.31 71 ILE A O 1
ATOM 550 N N . HIS A 1 72 ? 5.839 -2.372 6.550 1.00 86.31 72 HIS A N 1
ATOM 551 C CA . HIS A 1 72 ? 7.206 -2.727 6.171 1.00 86.31 72 HIS A CA 1
ATOM 552 C C . HIS A 1 72 ? 7.679 -4.007 6.859 1.00 86.31 72 HIS A C 1
ATOM 554 O O . HIS A 1 72 ? 8.288 -4.843 6.202 1.00 86.31 72 HIS A O 1
ATOM 560 N N . GLU A 1 73 ? 7.347 -4.210 8.134 1.00 87.50 73 GLU A N 1
ATOM 561 C CA . GLU A 1 73 ? 7.678 -5.440 8.865 1.00 87.50 73 GLU A CA 1
ATOM 562 C C . GLU A 1 73 ? 6.924 -6.656 8.306 1.00 87.50 73 GLU A C 1
ATOM 564 O O . GLU A 1 73 ? 7.518 -7.694 8.014 1.00 87.50 73 GLU A O 1
ATOM 569 N N . LYS A 1 74 ? 5.609 -6.535 8.085 1.00 86.31 74 LYS A N 1
ATOM 570 C CA . LYS A 1 74 ? 4.778 -7.646 7.589 1.00 86.31 74 LYS A CA 1
ATOM 571 C C . LYS A 1 74 ? 5.106 -8.039 6.150 1.00 86.31 74 LYS A C 1
ATOM 573 O O . LYS A 1 74 ? 4.962 -9.206 5.778 1.00 86.31 74 LYS A O 1
ATOM 578 N N . LEU A 1 75 ? 5.515 -7.073 5.330 1.00 88.06 75 LEU A N 1
ATOM 579 C CA . LEU A 1 75 ? 5.760 -7.263 3.901 1.00 88.06 75 LEU A CA 1
ATOM 580 C C . LEU A 1 75 ? 7.248 -7.268 3.549 1.00 88.06 75 LEU A C 1
ATOM 582 O O . LEU A 1 75 ? 7.574 -7.376 2.370 1.00 88.06 75 LEU A O 1
ATOM 586 N N . GLU A 1 76 ? 8.144 -7.234 4.539 1.00 87.06 76 GLU A N 1
ATOM 587 C CA . GLU A 1 76 ? 9.595 -7.094 4.371 1.00 87.06 76 GLU A CA 1
ATOM 588 C C . GLU A 1 76 ? 10.164 -8.060 3.325 1.00 87.06 76 GLU A C 1
ATOM 590 O O . GLU A 1 76 ? 10.883 -7.663 2.407 1.00 87.06 76 GLU A O 1
ATOM 595 N N . LYS A 1 77 ? 9.793 -9.344 3.419 1.00 85.81 77 LYS A N 1
ATOM 596 C CA . LYS A 1 77 ? 10.245 -10.384 2.482 1.00 85.81 77 LYS A CA 1
ATOM 597 C C . LYS A 1 77 ? 9.794 -10.104 1.049 1.00 85.81 77 LYS A C 1
ATOM 599 O O . LYS A 1 77 ? 10.562 -10.323 0.115 1.00 85.81 77 LYS A O 1
ATOM 604 N N . LEU A 1 78 ? 8.555 -9.645 0.867 1.00 84.50 78 LEU A N 1
ATOM 605 C CA . LEU A 1 78 ? 8.004 -9.325 -0.449 1.00 84.50 78 LEU A CA 1
ATOM 606 C C . LEU A 1 78 ? 8.661 -8.061 -1.011 1.00 84.50 78 LEU A C 1
ATOM 608 O O . LEU A 1 78 ? 9.126 -8.090 -2.147 1.00 84.50 78 LEU A O 1
ATOM 612 N N . ILE A 1 79 ? 8.757 -7.013 -0.188 1.00 85.81 79 ILE A N 1
ATOM 613 C CA . ILE A 1 79 ? 9.417 -5.738 -0.485 1.00 85.81 79 ILE A CA 1
ATOM 614 C C . ILE A 1 79 ? 10.848 -5.970 -0.964 1.00 85.81 79 ILE A C 1
ATOM 616 O O . ILE A 1 79 ? 11.195 -5.546 -2.060 1.00 85.81 79 ILE A O 1
ATOM 620 N N . LYS A 1 80 ? 11.655 -6.721 -0.204 1.00 84.81 80 LYS A N 1
ATOM 621 C CA . LYS A 1 80 ? 13.053 -7.009 -0.558 1.00 84.81 80 LYS A CA 1
ATOM 622 C C . LYS A 1 80 ? 13.168 -7.860 -1.820 1.00 84.81 80 LYS A C 1
ATOM 624 O O . LYS A 1 80 ? 13.948 -7.541 -2.708 1.00 84.81 80 LYS A O 1
ATOM 629 N N . ARG A 1 81 ? 12.372 -8.932 -1.930 1.00 84.00 81 ARG A N 1
ATOM 630 C CA . ARG A 1 81 ? 12.426 -9.857 -3.078 1.00 84.00 81 ARG A CA 1
ATOM 631 C C . ARG A 1 81 ? 12.013 -9.192 -4.389 1.00 84.00 81 ARG A C 1
ATOM 633 O O . ARG A 1 81 ? 12.523 -9.555 -5.444 1.00 84.00 81 ARG A O 1
ATOM 640 N N . LYS A 1 82 ? 11.024 -8.302 -4.335 1.00 81.38 82 LYS A N 1
ATOM 641 C CA . LYS A 1 82 ? 10.423 -7.664 -5.512 1.00 81.38 82 LYS A CA 1
ATOM 642 C C . LYS A 1 82 ? 10.851 -6.211 -5.689 1.00 81.38 82 LYS A C 1
ATOM 644 O O . LYS A 1 82 ? 10.339 -5.578 -6.601 1.00 81.38 82 LYS A O 1
ATOM 649 N N . LYS A 1 83 ? 11.773 -5.727 -4.848 1.00 83.25 83 LYS A N 1
ATOM 650 C CA . LYS A 1 83 ? 12.288 -4.358 -4.864 1.00 83.25 83 LYS A CA 1
ATOM 651 C C . LYS A 1 83 ? 11.151 -3.321 -4.867 1.00 83.25 83 LYS A C 1
ATOM 653 O O . LYS A 1 83 ? 11.007 -2.536 -5.790 1.00 83.25 83 LYS A O 1
ATOM 658 N N . ILE A 1 84 ? 10.258 -3.392 -3.879 1.00 83.19 84 ILE A N 1
ATOM 659 C CA . ILE A 1 84 ? 9.066 -2.526 -3.807 1.00 83.19 84 ILE A CA 1
ATOM 660 C C . ILE A 1 84 ? 9.296 -1.410 -2.790 1.00 83.19 84 ILE A C 1
ATOM 662 O O . ILE A 1 84 ? 9.536 -1.698 -1.622 1.00 83.19 84 ILE A O 1
ATOM 666 N N . ASN A 1 85 ? 9.101 -0.158 -3.186 1.00 84.62 85 ASN A N 1
ATOM 667 C CA . ASN A 1 85 ? 9.025 0.966 -2.258 1.00 84.62 85 ASN A CA 1
ATOM 668 C C . ASN A 1 85 ? 7.558 1.258 -1.933 1.00 84.62 85 ASN A C 1
ATOM 670 O O . ASN A 1 85 ? 6.746 1.502 -2.830 1.00 84.62 85 ASN A O 1
ATOM 674 N N . LEU A 1 86 ? 7.204 1.229 -0.647 1.00 86.81 86 LEU A N 1
ATOM 675 C CA . LEU A 1 86 ? 5.838 1.484 -0.193 1.00 86.81 86 LEU A CA 1
ATOM 676 C C . LEU A 1 86 ? 5.716 2.858 0.458 1.00 86.81 86 LEU A C 1
ATOM 678 O O . LEU A 1 86 ? 6.403 3.166 1.429 1.00 86.81 86 LEU A O 1
ATOM 682 N N . TYR A 1 87 ? 4.754 3.638 -0.023 1.00 86.56 87 TYR A N 1
ATOM 683 C CA . TYR A 1 87 ? 4.412 4.948 0.516 1.00 86.56 87 TYR A CA 1
ATOM 684 C C . TYR A 1 87 ? 3.014 4.889 1.116 1.00 86.56 87 TYR A C 1
ATOM 686 O O . TYR A 1 87 ? 2.022 4.842 0.391 1.00 86.56 87 TYR A O 1
ATOM 694 N N . VAL A 1 88 ? 2.915 4.881 2.442 1.00 89.12 88 VAL A N 1
ATOM 695 C CA . VAL A 1 88 ? 1.611 4.896 3.112 1.00 89.12 88 VAL A CA 1
ATOM 696 C C . VAL A 1 88 ? 1.118 6.334 3.201 1.00 89.12 88 VAL A C 1
ATOM 698 O O . VAL A 1 88 ? 1.792 7.199 3.757 1.00 89.12 88 VAL A O 1
ATOM 701 N N . VAL A 1 89 ? -0.053 6.601 2.630 1.00 88.62 89 VAL A N 1
ATOM 702 C CA . VAL A 1 89 ? -0.600 7.957 2.504 1.00 88.62 89 VAL A CA 1
ATOM 703 C C . VAL A 1 89 ? -2.087 7.998 2.833 1.00 88.62 89 VAL A C 1
ATOM 705 O O . VAL A 1 89 ? -2.813 7.016 2.669 1.00 88.62 89 VAL A O 1
ATOM 708 N N . SER A 1 90 ? -2.551 9.161 3.289 1.00 88.75 90 SER A N 1
ATOM 709 C CA . SER A 1 90 ? -3.976 9.446 3.438 1.00 88.75 90 SER A CA 1
ATOM 710 C C . SER A 1 90 ? -4.565 9.889 2.090 1.00 88.75 90 SER A C 1
ATOM 712 O O . SER A 1 90 ? -3.829 10.385 1.228 1.00 88.75 90 SER A O 1
ATOM 714 N N . PRO A 1 91 ? -5.891 9.776 1.890 1.00 85.31 91 PRO A N 1
ATOM 715 C CA . PRO A 1 91 ? -6.558 10.281 0.691 1.00 85.31 91 PRO A CA 1
ATOM 716 C C . PRO A 1 91 ? -6.328 11.773 0.475 1.00 85.31 91 PRO A C 1
ATOM 718 O O . PRO A 1 91 ? -6.156 12.205 -0.657 1.00 85.31 91 PRO A O 1
ATOM 721 N N . GLU A 1 92 ? -6.291 12.538 1.566 1.00 82.56 92 GLU A N 1
ATOM 722 C CA . GLU A 1 92 ? -6.054 13.981 1.549 1.00 82.56 92 GLU A CA 1
ATOM 723 C C . GLU A 1 92 ? -4.662 14.284 0.990 1.00 82.56 92 GLU A C 1
ATOM 725 O O . GLU A 1 92 ? -4.523 15.061 0.051 1.00 82.56 92 GLU A O 1
ATOM 730 N N . LYS A 1 93 ? -3.625 13.602 1.493 1.00 78.00 93 LYS A N 1
ATOM 731 C CA . LYS A 1 93 ? -2.238 13.821 1.064 1.00 78.00 93 LYS A CA 1
ATOM 732 C C . LYS A 1 93 ? -1.989 13.377 -0.374 1.00 78.00 93 LYS A C 1
ATOM 734 O O . LYS A 1 93 ? -1.183 13.983 -1.076 1.00 78.00 93 LYS A O 1
ATOM 739 N N . LEU A 1 94 ? -2.712 12.362 -0.838 1.00 75.31 94 LEU A N 1
ATOM 740 C CA . LEU A 1 94 ? -2.653 11.898 -2.220 1.00 75.31 94 LEU A CA 1
ATOM 741 C C . LEU A 1 94 ? -3.070 12.987 -3.228 1.00 75.31 94 LEU A C 1
ATOM 743 O O . LEU A 1 94 ? -2.598 12.973 -4.361 1.00 75.31 94 LEU A O 1
ATOM 747 N N . GLU A 1 95 ? -3.897 13.960 -2.826 1.00 68.06 95 GLU A N 1
ATOM 748 C CA . GLU A 1 95 ? -4.248 15.108 -3.674 1.00 68.06 95 GLU A CA 1
ATOM 749 C C . GLU A 1 95 ? -3.108 16.122 -3.828 1.00 68.06 95 GLU A C 1
ATOM 751 O O . GLU A 1 95 ? -3.034 16.808 -4.849 1.00 68.06 95 GLU A O 1
ATOM 756 N N . PHE A 1 96 ? -2.210 16.193 -2.844 1.00 63.94 96 PHE A N 1
ATOM 757 C CA . PHE A 1 96 ? -1.090 17.137 -2.812 1.00 63.94 96 PHE A CA 1
ATOM 758 C C . PHE A 1 96 ? 0.215 16.538 -3.344 1.00 63.94 96 PHE A C 1
ATOM 760 O O . PHE A 1 96 ? 1.073 17.260 -3.854 1.00 63.94 96 PHE A O 1
ATOM 767 N N . VAL A 1 97 ? 0.380 15.218 -3.252 1.00 63.25 97 VAL A N 1
ATOM 768 C CA . VAL A 1 97 ? 1.557 14.522 -3.777 1.00 63.25 97 VAL A CA 1
ATOM 769 C C . VAL A 1 97 ? 1.330 14.230 -5.261 1.00 63.25 97 VAL A C 1
ATOM 771 O O . VAL A 1 97 ? 0.342 13.601 -5.634 1.00 63.25 97 VAL A O 1
ATOM 774 N N . LYS A 1 98 ? 2.250 14.674 -6.129 1.00 62.09 98 LYS A N 1
ATOM 775 C CA . LYS A 1 98 ? 2.207 14.415 -7.579 1.00 62.09 98 LYS A CA 1
ATOM 776 C C . LYS A 1 98 ? 2.382 12.914 -7.870 1.00 62.09 98 LYS A C 1
ATOM 778 O O . LYS A 1 98 ? 3.466 12.485 -8.243 1.00 62.09 98 LYS A O 1
ATOM 783 N N . TRP A 1 99 ? 1.313 12.130 -7.723 1.00 72.19 99 TRP A N 1
ATOM 784 C CA . TRP A 1 99 ? 1.206 10.740 -8.177 1.00 72.19 99 TRP A CA 1
ATOM 785 C C . TRP A 1 99 ? 0.562 10.720 -9.569 1.00 72.19 99 TRP A C 1
ATOM 787 O O . TRP A 1 99 ? -0.662 10.862 -9.672 1.00 72.19 99 TRP A O 1
ATOM 797 N N . PRO A 1 100 ? 1.332 10.548 -10.661 1.00 65.69 100 PRO A N 1
ATOM 798 C CA . PRO A 1 100 ? 0.809 10.689 -12.019 1.00 65.69 100 PRO A CA 1
ATOM 799 C C . PRO A 1 100 ? -0.357 9.739 -12.312 1.00 65.69 100 PRO A C 1
ATOM 801 O O . PRO A 1 100 ? -1.351 10.152 -12.906 1.00 65.69 100 PRO A O 1
ATOM 804 N N . LEU A 1 101 ? -0.290 8.492 -11.830 1.00 66.69 101 LEU A N 1
ATOM 805 C CA . LEU A 1 101 ? -1.358 7.506 -12.028 1.00 66.69 101 LEU A CA 1
ATOM 806 C C . LEU A 1 101 ? -2.619 7.802 -11.199 1.00 66.69 101 LEU A C 1
ATOM 808 O O . LEU A 1 101 ? -3.731 7.560 -11.675 1.00 66.69 101 LEU A O 1
ATOM 812 N N . TYR A 1 102 ? -2.484 8.408 -10.016 1.00 69.75 102 TYR A N 1
ATOM 813 C CA . TYR A 1 102 ? -3.638 8.906 -9.262 1.00 69.75 102 TYR A CA 1
ATOM 814 C C . TYR A 1 102 ? -4.332 10.062 -9.998 1.00 69.75 102 TYR A C 1
ATOM 816 O O . TYR A 1 102 ? -5.555 10.049 -10.163 1.00 69.75 102 TYR A O 1
ATOM 824 N N . LEU A 1 103 ? -3.555 11.026 -10.506 1.00 66.25 103 LEU A N 1
ATOM 825 C CA . LEU A 1 103 ? -4.081 12.155 -11.275 1.00 66.25 103 LEU A CA 1
ATOM 826 C C . LEU A 1 103 ? -4.802 11.675 -12.543 1.00 66.25 103 LEU A C 1
ATOM 828 O O . LEU A 1 103 ? -5.942 12.072 -12.776 1.00 66.25 103 LEU A O 1
ATOM 832 N N . GLN A 1 104 ? -4.213 10.740 -13.297 1.00 64.25 104 GLN A N 1
ATOM 833 C CA . GLN A 1 104 ? -4.866 10.127 -14.461 1.00 64.25 104 GLN A CA 1
ATOM 834 C C . GLN A 1 104 ? -6.184 9.427 -14.093 1.00 64.25 104 GLN A C 1
ATOM 836 O O . GLN A 1 104 ? -7.191 9.603 -14.783 1.00 64.25 104 GLN A O 1
ATOM 841 N N . LYS A 1 105 ? -6.218 8.667 -12.988 1.00 68.12 105 LYS A N 1
ATOM 842 C CA . LYS A 1 105 ? -7.439 8.007 -12.495 1.00 68.12 105 LYS A CA 1
ATOM 843 C C . LYS A 1 105 ? -8.526 9.024 -12.132 1.00 68.12 105 LYS A C 1
ATOM 845 O O . LYS A 1 105 ? -9.687 8.825 -12.490 1.00 68.12 105 LYS A O 1
ATOM 850 N N . LYS A 1 106 ? -8.163 10.124 -11.462 1.00 68.56 106 LYS A N 1
ATOM 851 C CA . LYS A 1 106 ? -9.083 11.219 -11.105 1.00 68.56 106 LYS A CA 1
ATOM 852 C C . LYS A 1 106 ? -9.642 11.911 -12.352 1.00 68.56 106 LYS A C 1
ATOM 854 O O . LYS A 1 106 ? -10.833 12.201 -12.396 1.00 68.56 106 LYS A O 1
ATOM 859 N N . TRP A 1 107 ? -8.816 12.124 -13.377 1.00 65.06 107 TRP A N 1
ATOM 860 C CA . TRP A 1 107 ? -9.227 12.767 -14.630 1.00 65.06 107 TRP A CA 1
ATOM 861 C C . TRP A 1 107 ? -10.170 11.882 -15.449 1.00 65.06 107 TRP A C 1
ATOM 863 O O . TRP A 1 107 ? -11.218 12.358 -15.873 1.00 65.06 107 TRP A O 1
ATOM 873 N N . ARG A 1 108 ? -9.879 10.579 -15.576 1.00 63.75 108 ARG A N 1
ATOM 874 C CA . ARG A 1 108 ? -10.793 9.624 -16.232 1.00 63.75 108 ARG A CA 1
ATOM 875 C C . ARG A 1 108 ? -12.152 9.552 -15.541 1.00 63.75 108 ARG A C 1
ATOM 877 O O . ARG A 1 108 ? -13.172 9.540 -16.213 1.00 63.75 108 ARG A O 1
ATOM 884 N N . LYS A 1 109 ? -12.179 9.554 -14.202 1.00 64.44 109 LYS A N 1
ATOM 885 C CA . LYS A 1 109 ? -13.442 9.589 -13.447 1.00 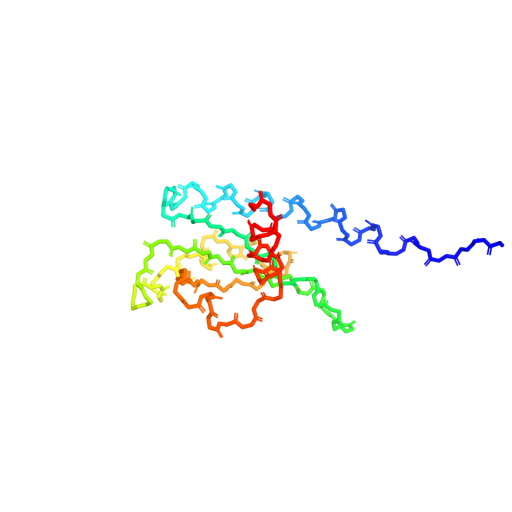64.44 109 LYS A CA 1
ATOM 886 C C . LYS A 1 109 ? -14.243 10.870 -13.686 1.00 64.44 109 LYS A C 1
ATOM 888 O O . LYS A 1 109 ? -15.460 10.807 -13.646 1.00 64.44 109 LYS A O 1
ATOM 893 N N . ARG A 1 110 ? -13.584 12.009 -13.924 1.00 61.75 110 ARG A N 1
ATOM 894 C CA . ARG A 1 110 ? -14.250 13.293 -14.207 1.00 61.75 110 ARG A CA 1
ATOM 895 C C . ARG A 1 110 ? -14.810 13.406 -15.625 1.00 61.75 110 ARG A C 1
ATOM 897 O O . ARG A 1 110 ? -15.722 14.187 -15.813 1.00 61.75 110 ARG A O 1
ATOM 904 N N . GLN A 1 111 ? -14.261 12.669 -16.590 1.00 58.19 111 GLN A N 1
ATOM 905 C CA . GLN A 1 111 ? -14.740 12.648 -17.982 1.00 58.19 111 GLN A CA 1
ATOM 906 C C . GLN A 1 111 ? -15.817 11.583 -18.242 1.00 58.19 111 GLN A C 1
ATOM 908 O O . GLN A 1 111 ? -16.397 11.550 -19.320 1.00 58.19 111 GLN A O 1
ATOM 913 N N . ALA A 1 112 ? -16.043 10.681 -17.284 1.00 56.91 112 ALA A N 1
ATOM 914 C CA . ALA A 1 112 ? -17.074 9.646 -17.357 1.00 56.91 112 ALA A CA 1
ATOM 915 C C . ALA A 1 112 ? -18.454 10.120 -16.844 1.00 56.91 112 ALA A C 1
ATOM 917 O O . ALA A 1 112 ? -19.369 9.306 -16.745 1.00 56.91 112 ALA A O 1
ATOM 918 N N . TYR A 1 113 ? -18.573 11.406 -16.505 1.00 45.16 113 TYR A N 1
ATOM 919 C CA . TYR A 1 113 ? -19.794 12.131 -16.146 1.00 45.16 113 TYR A CA 1
ATOM 920 C C . TYR A 1 113 ? -19.936 13.333 -17.077 1.00 45.16 113 TYR A C 1
ATOM 922 O O . TYR A 1 113 ? -21.093 13.724 -17.333 1.00 45.16 113 TYR A O 1
#

Foldseek 3Di:
DDDDPPPVVVVVVVVVVLQVVLVVVVCVVQPVQFDDKAWLAQDPDPPGRAIEIEGEGQDDPVPCVVVVVVSCVSCVVSCVVRNYDYHYDYPVVVVVDPRPRVVVVVVVVVVVD